Protein AF-A0A7S3ZPL6-F1 (afdb_monomer_lite)

Structure (mmCIF, N/CA/C/O backbone):
data_AF-A0A7S3ZPL6-F1
#
_entry.id   AF-A0A7S3ZPL6-F1
#
loop_
_atom_site.group_PDB
_atom_site.id
_atom_site.type_symbol
_atom_site.label_atom_id
_atom_site.label_alt_id
_atom_site.label_comp_id
_atom_site.label_asym_id
_atom_site.label_entity_id
_atom_site.label_seq_id
_atom_site.pdbx_PDB_ins_code
_atom_site.Cartn_x
_atom_site.Cartn_y
_atom_site.Cartn_z
_atom_site.occupancy
_atom_site.B_iso_or_equiv
_atom_site.auth_seq_id
_atom_site.auth_comp_id
_atom_site.auth_asym_id
_atom_site.auth_atom_id
_atom_site.pdbx_PDB_model_num
ATOM 1 N N . MET A 1 1 ? -20.262 -9.294 1.069 1.00 51.75 1 MET A N 1
ATOM 2 C CA . MET A 1 1 ? -18.980 -8.554 1.127 1.00 51.75 1 MET A CA 1
ATOM 3 C C . MET A 1 1 ? -19.032 -7.593 2.304 1.00 51.75 1 MET A C 1
ATOM 5 O O . MET A 1 1 ? -19.897 -6.725 2.303 1.00 51.75 1 MET A O 1
ATOM 9 N N . HIS A 1 2 ? -18.169 -7.757 3.310 1.00 61.78 2 HIS A N 1
ATOM 10 C CA . HIS A 1 2 ? -18.050 -6.778 4.396 1.00 61.78 2 HIS A CA 1
ATOM 11 C C . HIS A 1 2 ? -17.177 -5.602 3.927 1.00 61.78 2 HIS A C 1
ATOM 13 O O . HIS A 1 2 ? -16.124 -5.806 3.321 1.00 61.78 2 HIS A O 1
ATOM 19 N N . ARG A 1 3 ? -17.650 -4.372 4.152 1.00 71.94 3 ARG A N 1
ATOM 20 C CA . ARG A 1 3 ? -16.907 -3.129 3.883 1.00 71.94 3 ARG A CA 1
ATOM 21 C C . ARG A 1 3 ? -16.222 -2.658 5.162 1.00 71.94 3 ARG A C 1
ATOM 23 O O . ARG A 1 3 ? -16.685 -2.980 6.257 1.00 71.94 3 ARG A O 1
ATOM 30 N N . LEU A 1 4 ? -15.148 -1.885 5.024 1.00 72.56 4 LEU A N 1
ATOM 31 C CA . LEU A 1 4 ? -14.509 -1.246 6.173 1.00 72.56 4 LEU A CA 1
ATOM 32 C C . LEU A 1 4 ? -15.476 -0.229 6.807 1.00 72.56 4 LEU A C 1
ATOM 34 O O . LEU A 1 4 ? -16.007 0.631 6.107 1.00 72.56 4 LEU A O 1
ATOM 38 N N . THR A 1 5 ? -15.723 -0.331 8.114 1.00 77.12 5 THR A N 1
ATOM 39 C CA . THR A 1 5 ? -16.600 0.591 8.858 1.00 77.12 5 THR A CA 1
ATOM 40 C C . THR A 1 5 ? -15.794 1.622 9.642 1.00 77.12 5 THR A C 1
ATOM 42 O O . THR A 1 5 ? -14.649 1.368 10.017 1.00 77.12 5 THR A O 1
ATOM 45 N N . GLU A 1 6 ? -16.413 2.761 9.962 1.00 71.31 6 GLU A N 1
ATOM 46 C CA . GLU A 1 6 ? -15.802 3.809 10.800 1.00 71.31 6 GLU A CA 1
ATOM 47 C C . GLU A 1 6 ? -15.358 3.267 12.166 1.00 71.31 6 GLU A C 1
ATOM 49 O O . GLU A 1 6 ? -14.240 3.517 12.604 1.00 71.31 6 GLU A O 1
ATOM 54 N N . SER A 1 7 ? -16.162 2.392 12.779 1.00 75.88 7 SER A N 1
ATOM 55 C CA . SER A 1 7 ? -15.811 1.732 14.043 1.00 75.88 7 SER A CA 1
ATOM 56 C C . SER A 1 7 ? -14.532 0.891 13.969 1.00 75.88 7 SER A C 1
ATOM 58 O O . SER A 1 7 ? -13.814 0.780 14.962 1.00 75.88 7 SER A O 1
ATOM 60 N N . ILE A 1 8 ? -14.229 0.289 12.815 1.00 79.50 8 ILE A N 1
ATOM 61 C CA . ILE A 1 8 ? -12.986 -0.465 12.621 1.00 79.50 8 ILE A CA 1
ATOM 62 C C . ILE A 1 8 ? -11.815 0.504 12.456 1.00 79.50 8 ILE A C 1
ATOM 64 O O . ILE A 1 8 ? -10.758 0.260 13.032 1.00 79.50 8 ILE A O 1
ATOM 68 N N . ILE A 1 9 ? -12.014 1.595 11.712 1.00 78.12 9 ILE A N 1
ATOM 69 C CA . ILE A 1 9 ? -10.994 2.626 11.482 1.00 78.12 9 ILE A CA 1
ATOM 70 C C . ILE A 1 9 ? -10.555 3.281 12.798 1.00 78.12 9 ILE A C 1
ATOM 72 O O . ILE A 1 9 ? -9.366 3.523 12.998 1.00 78.12 9 ILE A O 1
ATOM 76 N N . ASP A 1 10 ? -11.497 3.510 13.712 1.00 78.25 10 ASP A N 1
ATOM 77 C CA . ASP A 1 10 ? -11.227 4.173 14.988 1.00 78.25 10 ASP A CA 1
ATOM 78 C C . ASP A 1 10 ? -10.525 3.287 16.023 1.00 78.25 10 ASP A C 1
ATOM 80 O O . ASP A 1 10 ? -9.784 3.799 16.864 1.00 78.25 10 ASP A O 1
ATOM 84 N N . ASN A 1 11 ? -10.771 1.973 15.995 1.00 83.62 11 ASN A N 1
ATOM 85 C CA . ASN A 1 11 ? -10.359 1.061 17.070 1.00 83.62 11 ASN A CA 1
ATOM 86 C C . ASN A 1 11 ? -9.223 0.104 16.683 1.00 83.62 11 ASN A C 1
ATOM 88 O O . ASN A 1 11 ? -8.669 -0.566 17.555 1.00 83.62 11 ASN A O 1
ATOM 92 N N . ALA A 1 12 ? -8.872 0.001 15.399 1.00 87.62 12 ALA A N 1
ATOM 93 C CA . ALA A 1 12 ? -7.842 -0.918 14.922 1.00 87.62 12 ALA A CA 1
ATOM 94 C C . ALA A 1 12 ? -6.568 -0.194 14.476 1.00 87.62 12 ALA A C 1
ATOM 96 O O . ALA A 1 12 ? -6.589 0.969 14.083 1.00 87.62 12 ALA A O 1
ATOM 97 N N . THR A 1 13 ? -5.448 -0.920 14.488 1.00 93.62 13 THR A N 1
ATOM 98 C CA . THR A 1 13 ? -4.238 -0.466 13.792 1.00 93.62 13 THR A CA 1
ATOM 99 C C . THR A 1 13 ? -4.399 -0.760 12.312 1.00 93.62 13 THR A C 1
ATOM 101 O O . THR A 1 13 ? -4.556 -1.922 11.927 1.00 93.62 13 THR A O 1
ATOM 104 N N . ILE A 1 14 ? -4.368 0.290 11.499 1.00 95.06 14 ILE A N 1
ATOM 105 C CA . ILE A 1 14 ? -4.400 0.191 10.048 1.00 95.06 14 ILE A CA 1
ATOM 106 C C . ILE A 1 14 ? -2.969 0.139 9.532 1.00 95.06 14 ILE A C 1
ATOM 108 O O . ILE A 1 14 ? -2.166 1.031 9.802 1.00 95.06 14 ILE A O 1
ATOM 112 N N . ILE A 1 15 ? -2.676 -0.902 8.762 1.00 97.00 15 ILE A N 1
ATOM 113 C CA . ILE A 1 15 ? -1.447 -1.031 7.993 1.00 97.00 15 ILE A CA 1
ATOM 114 C C . ILE A 1 15 ? -1.814 -0.831 6.526 1.00 97.00 15 ILE A C 1
ATOM 116 O O . ILE A 1 15 ? -2.481 -1.673 5.922 1.00 97.00 15 ILE A O 1
ATOM 120 N N . LEU A 1 16 ? -1.403 0.299 5.963 1.00 97.00 16 LEU A N 1
ATOM 121 C CA . LEU A 1 16 ? -1.601 0.609 4.555 1.00 97.00 16 LEU A CA 1
ATOM 122 C C . LEU A 1 16 ? -0.388 0.114 3.759 1.00 97.00 16 LEU A C 1
ATOM 124 O O . LEU A 1 16 ? 0.726 0.552 4.023 1.00 97.00 16 LEU A O 1
ATOM 128 N N . ILE A 1 17 ? -0.608 -0.772 2.787 1.00 98.00 17 ILE A N 1
ATOM 129 C CA . ILE A 1 17 ? 0.432 -1.286 1.888 1.00 98.00 17 ILE A CA 1
ATOM 130 C C . ILE A 1 17 ? 0.302 -0.607 0.524 1.00 98.00 17 ILE A C 1
ATOM 132 O O . ILE A 1 17 ? -0.697 -0.822 -0.174 1.00 98.00 17 ILE A O 1
ATOM 136 N N . ILE A 1 18 ? 1.323 0.160 0.143 1.00 97.00 18 ILE A N 1
ATOM 137 C CA . ILE A 1 18 ? 1.422 0.878 -1.138 1.00 97.00 18 ILE A CA 1
ATOM 138 C C . ILE A 1 18 ? 2.679 0.476 -1.913 1.00 97.00 18 ILE A C 1
ATOM 140 O O . ILE A 1 18 ? 3.620 -0.091 -1.349 1.00 97.00 18 ILE A O 1
ATOM 144 N N . ALA A 1 19 ? 2.683 0.743 -3.219 1.00 96.81 19 ALA A N 1
ATOM 145 C CA . ALA A 1 19 ? 3.822 0.432 -4.070 1.00 96.81 19 ALA A CA 1
ATOM 146 C C . ALA A 1 19 ? 4.866 1.548 -4.009 1.00 96.81 19 ALA A C 1
ATOM 148 O O . ALA A 1 19 ? 6.046 1.251 -3.817 1.00 96.81 19 ALA A O 1
ATOM 149 N N . HIS A 1 20 ? 4.423 2.801 -4.124 1.00 96.19 20 HIS A N 1
ATOM 150 C CA . HIS A 1 20 ? 5.284 3.971 -4.261 1.00 96.19 20 HIS A CA 1
ATOM 151 C C . HIS A 1 20 ? 4.877 5.096 -3.305 1.00 96.19 20 HIS A C 1
ATOM 153 O O . HIS A 1 20 ? 3.729 5.142 -2.856 1.00 96.19 20 HIS A O 1
ATOM 159 N N . PRO A 1 21 ? 5.785 6.043 -3.007 1.00 94.62 21 PRO A N 1
ATOM 160 C CA . PRO A 1 21 ? 5.395 7.323 -2.431 1.00 94.62 21 PRO A CA 1
ATOM 161 C C . PRO A 1 21 ? 4.323 7.995 -3.300 1.00 94.62 21 PRO A C 1
ATOM 163 O O . PRO A 1 21 ? 4.314 7.796 -4.512 1.00 94.62 21 PRO A O 1
ATOM 166 N N . ASP A 1 22 ? 3.452 8.796 -2.689 1.00 91.06 22 ASP A N 1
ATOM 167 C CA . ASP A 1 22 ? 2.319 9.517 -3.296 1.00 91.06 22 ASP A CA 1
ATOM 168 C C . ASP A 1 22 ? 1.037 8.685 -3.473 1.00 91.06 22 ASP A C 1
ATOM 170 O O . ASP A 1 22 ? -0.065 9.250 -3.497 1.00 91.06 22 ASP A O 1
ATOM 174 N N . ASP A 1 23 ? 1.128 7.352 -3.519 1.00 93.12 23 ASP A N 1
ATOM 175 C CA . ASP A 1 23 ? -0.043 6.469 -3.604 1.00 93.12 23 ASP A CA 1
ATOM 176 C C . ASP A 1 23 ? -1.015 6.676 -2.431 1.00 93.12 23 ASP A C 1
ATOM 178 O O . ASP A 1 23 ? -2.239 6.600 -2.599 1.00 93.12 23 ASP A O 1
ATOM 182 N N . GLU A 1 24 ? -0.496 6.955 -1.232 1.00 92.12 24 GLU A N 1
ATOM 183 C CA . GLU A 1 24 ? -1.296 7.170 -0.028 1.00 92.12 24 GLU A CA 1
ATOM 184 C C . GLU A 1 24 ? -2.194 8.400 -0.154 1.00 92.12 24 GLU A C 1
ATOM 186 O O . GLU A 1 24 ? -3.369 8.359 0.225 1.00 92.12 24 GLU A O 1
ATOM 191 N N . ALA A 1 25 ? -1.658 9.481 -0.720 1.00 87.00 25 ALA A N 1
ATOM 192 C CA . ALA A 1 25 ? -2.374 10.731 -0.907 1.00 87.00 25 ALA A CA 1
ATOM 193 C C . ALA A 1 25 ? -3.298 10.658 -2.130 1.00 87.00 25 ALA A C 1
ATOM 195 O O . ALA A 1 25 ? -4.426 11.149 -2.082 1.00 87.00 25 ALA A O 1
ATOM 196 N N . MET A 1 26 ? -2.853 10.002 -3.203 1.00 86.38 26 MET A N 1
ATOM 197 C CA . MET A 1 26 ? -3.591 9.912 -4.461 1.00 86.38 26 MET A CA 1
ATOM 198 C C . MET A 1 26 ? -4.806 8.980 -4.373 1.00 86.38 26 MET A C 1
ATOM 200 O O . MET A 1 26 ? -5.866 9.306 -4.909 1.00 86.38 26 MET A O 1
ATOM 204 N N . PHE A 1 27 ? -4.682 7.835 -3.696 1.00 86.25 27 PHE A N 1
ATOM 205 C CA . PHE A 1 27 ? -5.730 6.807 -3.696 1.00 86.25 27 PHE A CA 1
ATOM 206 C C . PHE A 1 27 ? -6.388 6.577 -2.335 1.00 86.25 27 PHE A C 1
ATOM 208 O O . PHE A 1 27 ? -7.556 6.183 -2.280 1.00 86.25 27 PHE A O 1
ATOM 215 N N . PHE A 1 28 ? -5.673 6.817 -1.233 1.00 87.81 28 PHE A N 1
ATOM 216 C CA . PHE A 1 28 ? -6.122 6.396 0.098 1.00 87.81 28 PHE A CA 1
ATOM 217 C C . PHE A 1 28 ? -6.473 7.549 1.045 1.00 87.81 28 PHE A C 1
ATOM 219 O O . PHE A 1 28 ? -7.049 7.277 2.103 1.00 87.81 28 PHE A O 1
ATOM 226 N N . TYR A 1 29 ? -6.231 8.814 0.671 1.00 85.38 29 TYR A N 1
ATOM 227 C CA . TYR A 1 29 ? -6.402 9.988 1.542 1.00 85.38 29 TYR A CA 1
ATOM 228 C C . TYR A 1 29 ? -7.739 10.044 2.311 1.00 85.38 29 TYR A C 1
ATOM 230 O O . TYR A 1 29 ? -7.719 10.220 3.537 1.00 85.38 29 TYR A O 1
ATOM 238 N N . PRO A 1 30 ? -8.915 9.826 1.680 1.00 81.62 30 PRO A N 1
ATOM 239 C CA . PRO A 1 30 ? -10.189 9.866 2.403 1.00 81.62 30 PRO A CA 1
ATOM 240 C C . PRO A 1 30 ? -10.305 8.805 3.507 1.00 81.62 30 PRO A C 1
ATOM 242 O O . PRO A 1 30 ? -10.999 9.026 4.500 1.00 81.62 30 PRO A O 1
ATOM 245 N N . THR A 1 31 ? -9.620 7.670 3.338 1.00 76.50 31 THR A N 1
ATOM 246 C CA . THR A 1 31 ? -9.602 6.565 4.303 1.00 76.50 31 THR A CA 1
ATOM 247 C C . THR A 1 31 ? -8.601 6.840 5.420 1.00 76.50 31 THR A C 1
ATOM 249 O O . THR A 1 31 ? -8.931 6.696 6.595 1.00 76.50 31 THR A O 1
ATOM 252 N N . ILE A 1 32 ? -7.381 7.249 5.069 1.00 82.38 32 ILE A N 1
ATOM 253 C CA . ILE A 1 32 ? -6.303 7.421 6.049 1.00 82.38 32 ILE A CA 1
ATOM 254 C C . ILE A 1 32 ? -6.460 8.670 6.912 1.00 82.38 32 ILE A C 1
ATOM 256 O O . ILE A 1 32 ? -6.031 8.657 8.058 1.00 82.38 32 ILE A O 1
ATOM 260 N N . SER A 1 33 ? -7.123 9.718 6.415 1.00 84.75 33 SER A N 1
ATOM 261 C CA . SER A 1 33 ? -7.344 10.962 7.173 1.00 84.75 33 SER A CA 1
ATOM 262 C C . SER A 1 33 ? -8.194 10.777 8.435 1.00 84.75 33 SER A C 1
ATOM 264 O O . SER A 1 33 ? -8.147 11.611 9.334 1.00 84.75 33 SER A O 1
ATOM 266 N N . ARG A 1 34 ? -8.960 9.683 8.519 1.00 83.25 34 ARG A N 1
ATOM 267 C CA . ARG A 1 34 ? -9.777 9.317 9.686 1.00 83.25 34 ARG A CA 1
ATOM 268 C C . ARG A 1 34 ? -9.114 8.274 10.587 1.00 83.25 34 ARG A C 1
ATOM 270 O O . ARG A 1 34 ? -9.619 7.995 11.669 1.00 83.25 34 ARG A O 1
ATOM 277 N N . ALA A 1 35 ? -8.013 7.669 10.150 1.00 86.44 35 ALA A N 1
ATOM 278 C CA . ALA A 1 35 ? -7.362 6.595 10.882 1.00 86.44 35 ALA A CA 1
ATOM 279 C C . ALA A 1 35 ? -6.588 7.148 12.084 1.00 86.44 35 ALA A C 1
ATOM 281 O O . ALA A 1 35 ? -5.642 7.912 11.922 1.00 86.44 35 ALA A O 1
ATOM 282 N N . LYS A 1 36 ? -6.942 6.713 13.299 1.00 87.62 36 LYS A N 1
ATOM 283 C CA . LYS A 1 36 ? -6.230 7.130 14.524 1.00 87.62 36 LYS A CA 1
ATOM 284 C C . LYS A 1 36 ? -4.876 6.445 14.695 1.00 87.62 36 LYS A C 1
ATOM 286 O O . LYS A 1 36 ? -3.983 6.985 15.337 1.00 87.62 36 LYS A O 1
ATOM 291 N N . ARG A 1 37 ? -4.741 5.225 14.171 1.00 92.56 37 ARG A N 1
ATOM 292 C CA . ARG A 1 37 ? -3.536 4.392 14.279 1.00 92.56 37 ARG A CA 1
ATOM 293 C C . ARG A 1 37 ? -3.157 3.883 12.901 1.00 92.56 37 ARG A C 1
ATOM 295 O O . ARG A 1 37 ? -3.609 2.815 12.495 1.00 92.56 37 ARG A O 1
ATOM 302 N N . LEU A 1 38 ? -2.341 4.655 12.195 1.00 95.00 38 LEU A N 1
ATOM 303 C CA . LEU A 1 38 ? -1.929 4.352 10.831 1.00 95.00 38 LEU A CA 1
ATOM 304 C C . LEU A 1 38 ? -0.422 4.124 10.732 1.00 95.00 38 LEU A C 1
ATOM 306 O O . LEU A 1 38 ? 0.385 4.934 11.196 1.00 95.00 38 LEU A O 1
ATOM 310 N N . HIS A 1 39 ? -0.068 3.041 10.052 1.00 96.81 39 HIS A N 1
ATOM 311 C CA . HIS A 1 39 ? 1.288 2.746 9.625 1.00 96.81 39 HIS A CA 1
ATOM 312 C C . HIS A 1 39 ? 1.293 2.464 8.119 1.00 96.81 39 HIS A C 1
ATOM 314 O O . HIS A 1 39 ? 0.537 1.619 7.641 1.00 96.81 39 HIS A O 1
ATOM 320 N N . ILE A 1 40 ? 2.106 3.198 7.366 1.00 97.69 40 ILE A N 1
ATOM 321 C CA . ILE A 1 40 ? 2.198 3.099 5.909 1.00 97.69 40 ILE A CA 1
ATOM 322 C C . ILE A 1 40 ? 3.465 2.323 5.559 1.00 97.69 40 ILE A C 1
ATOM 324 O O . ILE A 1 40 ? 4.568 2.747 5.893 1.00 97.69 40 ILE A O 1
ATOM 328 N N . ILE A 1 41 ? 3.309 1.201 4.866 1.00 98.12 41 ILE A N 1
ATOM 329 C CA . ILE A 1 41 ? 4.408 0.413 4.317 1.00 98.12 41 ILE A CA 1
ATOM 330 C C . ILE A 1 41 ? 4.457 0.654 2.818 1.00 98.12 41 ILE A C 1
ATOM 332 O O . ILE A 1 41 ? 3.551 0.256 2.083 1.00 98.12 41 ILE A O 1
ATOM 336 N N . CYS A 1 42 ? 5.531 1.295 2.380 1.00 97.94 42 CYS A N 1
ATOM 337 C CA . CYS A 1 42 ? 5.822 1.527 0.978 1.00 97.94 42 CYS A CA 1
ATOM 338 C C . CYS A 1 42 ? 6.874 0.522 0.504 1.00 97.94 42 CYS A C 1
ATOM 340 O O . CYS A 1 42 ? 7.929 0.387 1.127 1.00 97.94 42 CYS A O 1
ATOM 342 N N . LEU A 1 43 ? 6.588 -0.236 -0.555 1.00 97.81 43 LEU A N 1
ATOM 343 C CA . LEU A 1 43 ? 7.480 -1.319 -0.987 1.00 97.81 43 LEU A CA 1
ATOM 344 C C . LEU A 1 43 ? 8.692 -0.830 -1.786 1.00 97.81 43 LEU A C 1
ATOM 346 O O . LEU A 1 43 ? 9.758 -1.442 -1.696 1.00 97.81 43 LEU A O 1
ATOM 350 N N . SER A 1 44 ? 8.547 0.280 -2.506 1.00 96.50 44 SER A N 1
ATOM 351 C CA . SER A 1 44 ? 9.591 0.905 -3.312 1.00 96.50 44 SER A CA 1
ATOM 352 C C . SER A 1 44 ? 9.682 2.387 -2.997 1.00 96.50 44 SER A C 1
ATOM 354 O O . SER A 1 44 ? 8.667 3.018 -2.741 1.00 96.50 44 SER A O 1
ATOM 356 N N . ASN A 1 45 ? 10.866 2.989 -3.082 1.00 95.25 45 ASN A N 1
ATOM 357 C CA . ASN A 1 45 ? 10.996 4.437 -2.893 1.00 95.25 45 ASN A CA 1
ATOM 358 C C . ASN A 1 45 ? 10.558 5.253 -4.128 1.00 95.25 45 ASN A C 1
ATOM 360 O O . ASN A 1 45 ? 10.673 6.476 -4.122 1.00 95.25 45 ASN A O 1
ATOM 364 N N . GLY A 1 46 ? 10.070 4.600 -5.190 1.00 91.31 46 GLY A N 1
ATOM 365 C CA . GLY A 1 46 ? 9.649 5.286 -6.413 1.00 91.31 46 GLY A CA 1
ATOM 366 C C . GLY A 1 46 ? 10.822 5.908 -7.178 1.00 91.31 46 GLY A C 1
ATOM 367 O O . GLY A 1 46 ? 10.690 6.972 -7.782 1.00 91.31 46 GLY A O 1
ATOM 368 N N . GLY A 1 47 ? 12.003 5.296 -7.076 1.00 91.44 47 GLY A N 1
ATOM 369 C CA . GLY A 1 47 ? 13.259 5.819 -7.604 1.00 91.44 47 GLY A CA 1
ATOM 370 C C . GLY A 1 47 ? 13.478 5.649 -9.107 1.00 91.44 47 GLY A C 1
ATOM 371 O O . GLY A 1 47 ? 14.621 5.789 -9.530 1.00 91.44 47 GLY A O 1
ATOM 372 N N . TYR A 1 48 ? 12.443 5.363 -9.908 1.00 87.56 48 TYR A N 1
ATOM 373 C CA . TYR A 1 48 ? 12.584 5.164 -11.359 1.00 87.56 48 TYR A CA 1
ATOM 374 C C . TYR A 1 48 ? 13.244 6.370 -12.056 1.00 87.56 48 TYR A C 1
ATOM 376 O O . TYR A 1 48 ? 14.134 6.195 -12.883 1.00 87.56 48 TYR A O 1
ATOM 384 N N . ASP A 1 49 ? 12.898 7.588 -11.625 1.00 88.94 49 ASP A N 1
ATOM 385 C CA . ASP A 1 49 ? 13.467 8.847 -12.132 1.00 88.94 49 ASP A CA 1
ATOM 386 C C . ASP A 1 49 ? 14.702 9.331 -11.337 1.00 88.94 49 ASP A C 1
ATOM 388 O O . ASP A 1 49 ? 15.120 10.482 -11.450 1.00 88.94 49 ASP A O 1
ATOM 392 N N . GLY A 1 50 ? 15.275 8.489 -10.467 1.00 91.50 50 GLY A N 1
ATOM 393 C CA . GLY A 1 50 ? 16.430 8.838 -9.628 1.00 91.50 50 GLY A CA 1
ATOM 394 C C . GLY A 1 50 ? 16.115 9.701 -8.395 1.00 91.50 50 GLY A C 1
ATOM 395 O O . GLY A 1 50 ? 17.025 10.080 -7.664 1.00 91.50 50 GLY A O 1
ATOM 396 N N . LEU A 1 51 ? 14.836 9.981 -8.118 1.00 92.81 51 LEU A N 1
ATOM 397 C CA . LEU A 1 51 ? 14.388 10.842 -7.007 1.00 92.81 51 LEU A CA 1
ATOM 398 C C . LEU A 1 51 ? 13.963 10.078 -5.739 1.00 92.81 51 LEU A C 1
ATOM 400 O O . LEU A 1 51 ? 13.368 10.659 -4.831 1.00 92.81 51 LEU A O 1
ATOM 404 N N . GLY A 1 52 ? 14.256 8.780 -5.646 1.00 93.94 52 GLY A N 1
ATOM 405 C CA . GLY A 1 52 ? 13.681 7.906 -4.617 1.00 93.94 52 GLY A CA 1
ATOM 406 C C . GLY A 1 52 ? 13.955 8.343 -3.170 1.00 93.94 52 GLY A C 1
ATOM 407 O O . GLY A 1 52 ? 13.053 8.324 -2.337 1.00 93.94 52 GLY A O 1
ATOM 408 N N . GLU A 1 53 ? 15.169 8.815 -2.861 1.00 94.81 53 GLU A N 1
ATOM 409 C CA . GLU A 1 53 ? 15.508 9.294 -1.508 1.00 94.81 53 GLU A CA 1
ATOM 410 C C . GLU A 1 53 ? 14.701 10.545 -1.117 1.00 94.81 53 GLU A C 1
ATOM 412 O O . GLU A 1 53 ? 14.280 10.706 0.032 1.00 94.81 53 GLU A O 1
ATOM 417 N N . GLN A 1 54 ? 14.466 11.442 -2.078 1.00 96.00 54 GLN A N 1
ATOM 418 C CA . GLN A 1 54 ? 13.643 12.625 -1.855 1.00 96.00 54 GLN A CA 1
ATOM 419 C C . GLN A 1 54 ? 12.182 12.227 -1.622 1.00 96.00 54 GLN A C 1
ATOM 421 O O . GLN A 1 54 ? 11.592 12.665 -0.631 1.00 96.00 54 GLN A O 1
ATOM 426 N N . ARG A 1 55 ? 11.633 11.355 -2.473 1.00 96.69 55 ARG A N 1
ATOM 427 C CA . ARG A 1 55 ? 10.247 10.876 -2.365 1.00 96.69 55 ARG A CA 1
ATOM 428 C C . ARG A 1 55 ? 9.994 10.132 -1.054 1.00 96.69 55 ARG A C 1
ATOM 430 O O . ARG A 1 55 ? 8.957 10.313 -0.423 1.00 96.69 55 ARG A O 1
ATOM 437 N N . GLU A 1 56 ? 10.967 9.364 -0.567 1.00 96.19 56 GLU A N 1
ATOM 438 C CA . GLU A 1 56 ? 10.876 8.727 0.749 1.00 96.19 56 GLU A CA 1
ATOM 439 C C . GLU A 1 56 ? 10.779 9.760 1.886 1.00 96.19 56 GLU A C 1
ATOM 441 O O . GLU A 1 56 ? 9.929 9.644 2.775 1.00 96.19 56 GLU A O 1
ATOM 446 N N . LYS A 1 57 ? 11.605 10.815 1.852 1.00 96.56 57 LYS A N 1
ATOM 447 C CA . LYS A 1 57 ? 11.537 11.909 2.837 1.00 96.56 57 LYS A CA 1
ATOM 448 C C . LYS A 1 57 ? 10.199 12.646 2.768 1.00 96.56 57 LYS A C 1
ATOM 450 O O . LYS A 1 57 ? 9.683 13.066 3.808 1.00 96.56 57 LYS A O 1
ATOM 455 N N . GLU A 1 58 ? 9.647 12.825 1.573 1.00 96.50 58 GLU A N 1
ATOM 456 C CA . GLU A 1 58 ? 8.335 13.439 1.349 1.00 96.50 58 GLU A CA 1
ATOM 457 C C . GLU A 1 58 ? 7.211 12.583 1.938 1.00 96.50 58 GLU A C 1
ATOM 459 O O . GLU A 1 58 ? 6.444 13.097 2.755 1.00 96.50 58 GLU A O 1
ATOM 464 N N . LEU A 1 59 ? 7.200 11.275 1.666 1.00 96.50 59 LEU A N 1
ATOM 465 C CA . LEU A 1 59 ? 6.256 10.320 2.252 1.00 96.50 59 LEU A CA 1
ATOM 466 C C . LEU A 1 59 ? 6.309 10.334 3.786 1.00 96.50 59 LEU A C 1
ATOM 468 O O . LEU A 1 59 ? 5.282 10.444 4.457 1.00 96.50 59 LEU A O 1
ATOM 472 N N . GLN A 1 60 ? 7.509 10.287 4.372 1.00 96.94 60 GLN A N 1
ATOM 473 C CA . GLN A 1 60 ? 7.668 10.354 5.828 1.00 96.94 60 GLN A CA 1
ATOM 474 C C . GLN A 1 60 ? 7.138 11.676 6.405 1.00 96.94 60 GLN A C 1
ATOM 476 O O . GLN A 1 60 ? 6.531 11.693 7.479 1.00 96.94 60 GLN A O 1
ATOM 481 N N . ARG A 1 61 ? 7.353 12.805 5.716 1.00 96.44 61 ARG A N 1
ATOM 482 C CA . ARG A 1 61 ? 6.810 14.112 6.125 1.00 96.44 61 ARG A CA 1
ATOM 483 C C . ARG A 1 61 ? 5.286 14.146 6.014 1.00 96.44 61 ARG A C 1
ATOM 485 O O . ARG A 1 61 ? 4.646 14.661 6.930 1.00 96.44 61 ARG A O 1
ATOM 492 N N . ALA A 1 62 ? 4.719 13.605 4.938 1.00 93.94 62 ALA A N 1
ATOM 493 C CA . ALA A 1 62 ? 3.278 13.520 4.723 1.00 93.94 62 ALA A CA 1
ATOM 494 C C . ALA A 1 62 ? 2.608 12.657 5.803 1.00 93.94 62 ALA A C 1
ATOM 496 O O . ALA A 1 62 ? 1.670 13.112 6.456 1.00 93.94 62 ALA A O 1
ATOM 497 N N . ALA A 1 63 ? 3.165 11.478 6.090 1.00 94.88 63 ALA A N 1
ATOM 498 C CA . ALA A 1 63 ? 2.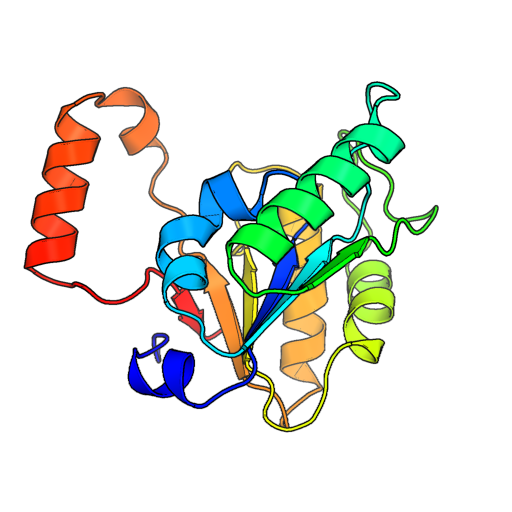677 10.594 7.144 1.00 94.88 63 ALA A CA 1
ATOM 499 C C . ALA A 1 63 ? 2.708 11.264 8.525 1.00 94.88 63 ALA A C 1
ATOM 501 O O . ALA A 1 63 ? 1.705 11.244 9.238 1.00 94.88 63 ALA A O 1
ATOM 502 N N . ARG A 1 64 ? 3.805 11.953 8.876 1.00 95.12 64 ARG A N 1
ATOM 503 C CA . ARG A 1 64 ? 3.895 12.694 10.147 1.00 95.12 64 ARG A CA 1
ATOM 504 C C . ARG A 1 64 ? 2.809 13.761 10.291 1.00 95.12 64 ARG A C 1
ATOM 506 O O . ARG A 1 64 ? 2.279 13.930 11.385 1.00 95.12 64 ARG A O 1
ATOM 513 N N . ARG A 1 65 ? 2.448 14.462 9.209 1.00 93.00 65 ARG A N 1
ATOM 514 C CA . ARG A 1 65 ? 1.355 15.456 9.225 1.00 93.00 65 ARG A CA 1
ATOM 515 C C . ARG A 1 65 ? -0.016 14.829 9.486 1.00 93.00 65 ARG A C 1
ATOM 517 O O . ARG A 1 65 ? -0.893 15.512 9.998 1.00 93.00 65 ARG A O 1
ATOM 524 N N . LEU A 1 66 ? -0.182 13.547 9.169 1.00 88.88 66 LEU A N 1
ATOM 525 C CA . LEU A 1 66 ? -1.388 12.766 9.447 1.00 88.88 66 LEU A CA 1
ATOM 526 C C . LEU A 1 66 ? -1.362 12.083 10.827 1.00 88.88 66 LEU A C 1
ATOM 528 O O . LEU A 1 66 ? -2.269 11.319 11.137 1.00 88.88 66 LEU A O 1
ATOM 532 N N . GLY A 1 67 ? -0.329 12.308 11.650 1.00 92.38 67 GLY A N 1
ATOM 533 C CA . GLY A 1 67 ? -0.142 11.567 12.905 1.00 92.38 67 GLY A CA 1
ATOM 534 C C . GLY A 1 67 ? 0.198 10.085 12.691 1.00 92.38 67 GLY A C 1
ATOM 535 O O . GLY A 1 67 ? 0.040 9.273 13.599 1.00 92.38 67 GLY A O 1
ATOM 536 N N . ALA A 1 68 ? 0.655 9.732 11.490 1.00 94.19 68 ALA A N 1
ATOM 537 C CA . ALA A 1 68 ? 1.005 8.383 11.080 1.00 94.19 68 ALA A CA 1
ATOM 538 C C . ALA A 1 68 ? 2.526 8.203 10.990 1.00 94.19 68 ALA A C 1
ATOM 540 O O . ALA A 1 68 ? 3.308 9.157 11.017 1.00 94.19 68 ALA A O 1
ATOM 541 N N . SER A 1 69 ? 2.949 6.954 10.835 1.00 95.50 69 SER A N 1
ATOM 542 C CA . SER A 1 69 ? 4.329 6.609 10.481 1.00 95.50 69 SER A CA 1
ATOM 543 C C . SER A 1 69 ? 4.357 5.973 9.100 1.00 95.50 69 SER A C 1
ATOM 545 O O . SER A 1 69 ? 3.409 5.293 8.713 1.00 95.50 69 SER A O 1
ATOM 547 N N . ALA A 1 70 ? 5.432 6.215 8.356 1.00 96.75 70 ALA A N 1
ATOM 548 C CA . ALA A 1 70 ? 5.672 5.576 7.073 1.00 96.75 70 ALA A CA 1
ATOM 549 C C . ALA A 1 70 ? 7.066 4.961 7.048 1.00 96.75 70 ALA A C 1
ATOM 551 O O . ALA A 1 70 ? 8.023 5.562 7.545 1.00 96.75 70 ALA A O 1
ATOM 552 N N . THR A 1 71 ? 7.170 3.785 6.446 1.00 97.38 71 THR A N 1
ATOM 553 C CA . THR A 1 71 ? 8.428 3.078 6.246 1.00 97.38 71 THR A CA 1
ATOM 554 C C . THR A 1 71 ? 8.520 2.608 4.807 1.00 97.38 71 THR A C 1
ATOM 556 O O . THR A 1 71 ? 7.580 2.020 4.272 1.00 97.38 71 THR A O 1
ATOM 559 N N . CYS A 1 72 ? 9.663 2.880 4.185 1.00 96.56 72 CYS A N 1
ATOM 560 C CA . CYS A 1 72 ? 9.973 2.407 2.851 1.00 96.56 72 CYS A CA 1
ATOM 561 C C . CYS A 1 72 ? 10.866 1.168 2.954 1.00 96.56 72 CYS A C 1
ATOM 563 O O . CYS A 1 72 ? 11.944 1.226 3.539 1.00 96.56 72 CYS A O 1
ATOM 565 N N . VAL A 1 73 ? 10.402 0.035 2.425 1.00 95.94 73 VAL A N 1
ATOM 566 C CA . VAL A 1 73 ? 11.153 -1.230 2.440 1.00 95.94 73 VAL A CA 1
ATOM 567 C C . VAL A 1 73 ? 12.286 -1.189 1.418 1.00 95.94 73 VAL A C 1
ATOM 569 O O . VAL A 1 73 ? 13.390 -1.642 1.703 1.00 95.94 73 VAL A O 1
ATOM 572 N N . ASN A 1 74 ? 12.002 -0.645 0.232 1.00 94.81 74 ASN A N 1
ATOM 573 C CA . ASN A 1 74 ? 12.939 -0.464 -0.873 1.00 94.81 74 ASN A CA 1
ATOM 574 C C . ASN A 1 74 ? 13.804 -1.704 -1.185 1.00 94.81 74 ASN A C 1
ATOM 576 O O . ASN A 1 74 ? 15.029 -1.631 -1.288 1.00 94.81 74 ASN A O 1
ATOM 580 N N . ASN A 1 75 ? 13.163 -2.867 -1.321 1.00 94.75 75 ASN A N 1
ATOM 581 C CA . ASN A 1 75 ? 13.852 -4.111 -1.661 1.00 94.75 75 ASN A CA 1
ATOM 582 C C . ASN A 1 75 ? 14.359 -4.063 -3.117 1.00 94.75 75 ASN A C 1
ATOM 584 O O . ASN A 1 75 ? 13.630 -3.630 -4.011 1.00 94.75 75 ASN A O 1
ATOM 588 N N . ALA A 1 76 ? 15.568 -4.564 -3.388 1.00 93.75 76 ALA A N 1
ATOM 589 C CA . ALA A 1 76 ? 16.143 -4.616 -4.738 1.00 93.75 76 ALA A CA 1
ATOM 590 C C . ALA A 1 7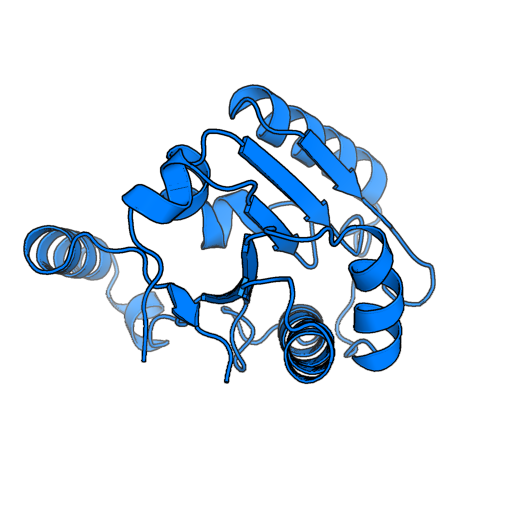6 ? 15.273 -5.388 -5.757 1.00 93.75 76 ALA A C 1
ATOM 592 O O . ALA A 1 76 ? 15.311 -5.093 -6.946 1.00 93.75 76 ALA A O 1
ATOM 593 N N . ALA A 1 77 ? 14.457 -6.343 -5.303 1.00 94.94 77 ALA A N 1
ATOM 594 C CA . ALA A 1 77 ? 13.522 -7.089 -6.148 1.00 94.94 77 ALA A CA 1
ATOM 595 C C . ALA A 1 77 ? 12.176 -6.368 -6.381 1.00 94.94 77 ALA A C 1
ATOM 597 O O . ALA A 1 77 ? 11.360 -6.842 -7.168 1.00 94.94 77 ALA A O 1
ATOM 598 N N . LEU A 1 78 ? 11.932 -5.248 -5.693 1.00 96.00 78 LEU A N 1
ATOM 599 C CA . LEU A 1 78 ? 10.699 -4.452 -5.745 1.00 96.00 78 LEU A CA 1
ATOM 600 C C . LEU A 1 78 ? 11.007 -3.002 -6.161 1.00 96.00 78 LEU A C 1
ATOM 602 O O . LEU A 1 78 ? 10.512 -2.043 -5.571 1.00 96.00 78 LEU A O 1
ATOM 606 N N . GLN A 1 79 ? 11.891 -2.828 -7.143 1.00 95.94 79 GLN A N 1
ATOM 607 C CA . GLN A 1 79 ? 12.224 -1.504 -7.666 1.00 95.94 79 GLN A CA 1
ATOM 608 C C . GLN A 1 79 ? 11.142 -0.995 -8.615 1.00 95.94 79 GLN A C 1
ATOM 610 O O . GLN A 1 79 ? 10.501 -1.768 -9.329 1.00 95.94 79 GLN A O 1
ATOM 615 N N . ASP A 1 80 ? 10.926 0.315 -8.588 1.00 92.12 80 ASP A N 1
ATOM 616 C CA . ASP A 1 80 ? 9.949 0.979 -9.440 1.00 92.12 80 ASP A CA 1
ATOM 617 C C . ASP A 1 80 ? 10.298 0.831 -10.932 1.00 92.12 80 ASP A C 1
ATOM 619 O O . ASP A 1 80 ? 11.466 0.753 -11.313 1.00 92.12 80 ASP A O 1
ATOM 623 N N . GLY A 1 81 ? 9.273 0.768 -11.777 1.00 90.31 81 GLY A N 1
ATOM 624 C CA . GLY A 1 81 ? 9.397 0.590 -13.215 1.00 90.31 81 GLY A CA 1
ATOM 625 C C . GLY A 1 81 ? 8.175 -0.078 -13.853 1.00 90.31 81 GLY A C 1
ATOM 626 O O . GLY A 1 81 ? 7.206 -0.415 -13.169 1.00 90.31 81 GLY A O 1
ATOM 627 N N . PRO A 1 82 ? 8.217 -0.311 -15.179 1.00 87.50 82 PRO A N 1
ATOM 628 C CA . PRO A 1 82 ? 7.079 -0.837 -15.939 1.00 87.50 82 PRO A CA 1
ATOM 629 C C . PRO A 1 82 ? 6.835 -2.344 -15.740 1.00 87.50 82 PRO A C 1
ATOM 631 O O . PRO A 1 82 ? 5.813 -2.871 -16.181 1.00 87.50 82 PRO A O 1
ATOM 634 N N . HIS A 1 83 ? 7.774 -3.056 -15.119 1.00 91.12 83 HIS A N 1
ATOM 635 C CA . HIS A 1 83 ? 7.728 -4.507 -14.956 1.00 91.12 83 HIS A CA 1
ATOM 636 C C . HIS A 1 83 ? 6.897 -4.904 -13.737 1.00 91.12 83 HIS A C 1
ATOM 638 O O . HIS A 1 83 ? 6.984 -4.272 -12.693 1.00 91.12 83 HIS A O 1
ATOM 644 N N . ALA A 1 84 ? 6.136 -5.993 -13.840 1.00 93.38 84 ALA A N 1
ATOM 645 C CA . ALA A 1 84 ? 5.404 -6.525 -12.696 1.00 93.38 84 ALA A CA 1
ATOM 646 C C . ALA A 1 84 ? 6.353 -7.156 -11.666 1.00 93.38 84 ALA A C 1
ATOM 648 O O . ALA A 1 84 ? 7.213 -7.965 -12.017 1.00 93.38 84 ALA A O 1
ATOM 649 N N . TRP A 1 85 ? 6.148 -6.841 -10.388 1.00 97.56 85 TRP A N 1
ATOM 650 C CA . TRP A 1 85 ? 6.817 -7.533 -9.285 1.00 97.56 85 TRP A CA 1
ATOM 651 C C . TRP A 1 85 ? 6.269 -8.949 -9.077 1.00 97.56 85 TRP A C 1
ATOM 653 O O . TRP A 1 85 ? 5.098 -9.220 -9.349 1.00 97.56 85 TRP A O 1
ATOM 663 N N . ASP A 1 86 ? 7.091 -9.841 -8.516 1.00 97.75 86 ASP A N 1
ATOM 664 C CA . ASP A 1 86 ? 6.634 -11.164 -8.079 1.00 97.75 86 ASP A CA 1
ATOM 665 C C . ASP A 1 86 ? 5.756 -11.032 -6.814 1.00 97.75 86 ASP A C 1
ATOM 667 O O . ASP A 1 86 ? 6.243 -10.596 -5.761 1.00 97.75 86 ASP A O 1
ATOM 671 N N . PRO A 1 87 ? 4.476 -11.455 -6.856 1.00 97.62 87 PRO A N 1
ATOM 672 C CA . PRO A 1 87 ? 3.585 -11.417 -5.697 1.00 97.62 87 PRO A CA 1
ATOM 673 C C . PRO A 1 87 ? 4.100 -12.186 -4.471 1.00 97.62 87 PRO A C 1
ATOM 675 O O . PRO A 1 87 ? 3.725 -11.878 -3.341 1.00 97.62 87 PRO A O 1
ATOM 678 N N . SER A 1 88 ? 4.938 -13.201 -4.668 1.00 97.75 88 SER A N 1
ATOM 679 C CA . SER A 1 88 ? 5.546 -13.987 -3.591 1.00 97.75 88 SER A CA 1
ATOM 680 C C . SER A 1 88 ? 6.598 -13.168 -2.841 1.00 97.75 88 SER A C 1
ATOM 682 O O . SER A 1 88 ? 6.635 -13.192 -1.611 1.00 97.75 88 SER A O 1
ATOM 684 N N . VAL A 1 89 ? 7.394 -12.379 -3.570 1.00 97.94 89 VAL A N 1
ATOM 685 C CA . VAL A 1 89 ? 8.370 -11.444 -2.989 1.00 97.94 89 VAL A CA 1
ATOM 686 C C . VAL A 1 89 ? 7.650 -10.312 -2.261 1.00 97.94 89 VAL A C 1
ATOM 688 O O . VAL A 1 89 ? 8.034 -9.962 -1.145 1.00 97.94 89 VAL A O 1
ATOM 691 N N . VAL A 1 90 ? 6.561 -9.791 -2.834 1.00 98.12 90 VAL A N 1
ATOM 692 C CA . VAL A 1 90 ? 5.683 -8.827 -2.151 1.00 98.12 90 VAL A CA 1
ATOM 693 C C . VAL A 1 90 ? 5.187 -9.404 -0.823 1.00 98.12 90 VAL A C 1
ATOM 695 O O . VAL A 1 90 ? 5.363 -8.779 0.220 1.00 98.12 90 VAL A O 1
ATOM 698 N N . ALA A 1 91 ? 4.606 -10.609 -0.832 1.00 97.69 91 ALA A N 1
ATOM 699 C CA . ALA A 1 91 ? 4.087 -11.246 0.379 1.00 97.69 91 ALA A CA 1
ATOM 700 C C . ALA A 1 91 ? 5.176 -11.432 1.452 1.00 97.69 91 ALA A C 1
ATOM 702 O O . ALA A 1 91 ? 4.932 -11.154 2.627 1.00 97.69 91 ALA A O 1
ATOM 703 N N . ALA A 1 92 ? 6.383 -11.843 1.049 1.00 97.88 92 ALA A N 1
ATOM 704 C CA . ALA A 1 92 ? 7.521 -12.019 1.950 1.00 97.88 92 ALA A CA 1
ATOM 705 C C . ALA A 1 92 ? 7.988 -10.704 2.597 1.00 97.88 92 ALA A C 1
ATOM 707 O O . ALA A 1 92 ? 8.377 -10.708 3.762 1.00 97.88 92 ALA A O 1
ATOM 708 N N . ASN A 1 93 ? 7.914 -9.579 1.878 1.00 98.06 93 ASN A N 1
ATOM 709 C CA . ASN A 1 93 ? 8.296 -8.266 2.407 1.00 98.06 93 ASN A CA 1
ATOM 710 C C . ASN A 1 93 ? 7.180 -7.600 3.230 1.00 98.06 93 ASN A C 1
ATOM 712 O O . ASN A 1 93 ? 7.477 -6.805 4.116 1.00 98.06 93 ASN A O 1
ATOM 716 N N . VAL A 1 94 ? 5.907 -7.928 2.979 1.00 97.81 94 VAL A N 1
ATOM 717 C CA . VAL A 1 94 ? 4.762 -7.398 3.745 1.00 97.81 94 VAL A CA 1
ATOM 718 C C . VAL A 1 94 ? 4.545 -8.165 5.051 1.00 97.81 94 VAL A C 1
ATOM 720 O O . VAL A 1 94 ? 4.256 -7.555 6.078 1.00 97.81 94 VAL A O 1
ATOM 723 N N . GLY A 1 95 ? 4.691 -9.492 5.033 1.00 96.69 95 GLY A N 1
ATOM 724 C CA . GLY A 1 95 ? 4.396 -10.374 6.167 1.00 96.69 95 GLY A CA 1
ATOM 725 C C . GLY A 1 95 ? 4.998 -9.944 7.517 1.00 96.69 95 GLY A C 1
ATOM 726 O O . GLY A 1 95 ? 4.255 -9.938 8.501 1.00 96.69 95 GLY A O 1
ATOM 727 N N . PRO A 1 96 ? 6.284 -9.542 7.589 1.00 97.12 96 PRO A N 1
ATOM 728 C CA . PRO A 1 96 ? 6.928 -9.104 8.833 1.00 97.12 96 PRO A CA 1
ATOM 729 C C . PRO A 1 96 ? 6.287 -7.882 9.503 1.00 97.12 96 PRO A C 1
ATOM 731 O O . PRO A 1 96 ? 6.427 -7.710 10.710 1.00 97.12 96 PRO A O 1
ATOM 734 N N . TRP A 1 97 ? 5.563 -7.047 8.754 1.00 96.31 97 TRP A N 1
ATOM 735 C CA . TRP A 1 97 ? 4.891 -5.859 9.292 1.00 96.31 97 TRP A CA 1
ATOM 736 C C . TRP A 1 97 ? 3.527 -6.181 9.918 1.00 96.31 97 TRP A C 1
ATOM 738 O O . TRP A 1 97 ? 2.959 -5.357 10.637 1.00 96.31 97 TRP A O 1
ATOM 748 N N . LEU A 1 98 ? 2.980 -7.373 9.655 1.00 95.88 98 LEU A N 1
ATOM 749 C CA . LEU A 1 98 ? 1.632 -7.751 10.069 1.00 95.88 98 LEU A CA 1
ATOM 750 C C . LEU A 1 98 ? 1.610 -8.385 11.463 1.00 95.88 98 LEU A C 1
ATOM 752 O O . LEU A 1 98 ? 2.236 -9.417 11.717 1.00 95.88 98 LEU A O 1
ATOM 756 N N . HIS A 1 99 ? 0.778 -7.832 12.341 1.00 94.44 99 HIS A N 1
ATOM 757 C CA . HIS A 1 99 ? 0.514 -8.353 13.682 1.00 94.44 99 HIS A CA 1
ATOM 758 C C . HIS A 1 99 ? -0.959 -8.744 13.860 1.00 94.44 99 HIS A C 1
ATOM 760 O O . HIS A 1 99 ? -1.840 -8.288 13.125 1.00 94.44 99 HIS A O 1
ATOM 766 N N . ALA A 1 100 ? -1.228 -9.584 14.861 1.00 93.62 100 ALA A N 1
ATOM 767 C CA . ALA A 1 100 ? -2.580 -10.027 15.179 1.00 93.62 100 ALA A CA 1
ATOM 768 C C . ALA A 1 100 ? -3.501 -8.831 15.480 1.00 93.62 100 ALA A C 1
ATOM 770 O O . ALA A 1 100 ? -3.140 -7.910 16.212 1.00 93.62 100 ALA A O 1
ATOM 771 N N . GLY A 1 101 ? -4.697 -8.837 14.895 1.00 90.56 101 GLY A N 1
ATOM 772 C CA . GLY A 1 101 ? -5.690 -7.768 15.000 1.00 90.56 101 GLY A CA 1
ATOM 773 C C . GLY A 1 101 ? -5.518 -6.618 14.000 1.00 90.56 101 GLY A C 1
ATOM 774 O O . GLY A 1 101 ? -6.420 -5.777 13.903 1.00 90.56 101 GLY A O 1
ATOM 775 N N . ALA A 1 102 ? -4.420 -6.583 13.233 1.00 93.75 102 ALA A N 1
ATOM 776 C CA . ALA A 1 102 ? -4.181 -5.538 12.242 1.00 93.75 102 ALA A CA 1
ATOM 777 C C . ALA A 1 102 ? -5.232 -5.545 11.121 1.00 93.75 102 ALA A C 1
ATOM 779 O O . ALA A 1 102 ? -5.721 -6.592 10.678 1.00 93.75 102 ALA A O 1
ATOM 780 N N . VAL A 1 103 ? -5.561 -4.345 10.649 1.00 95.00 103 V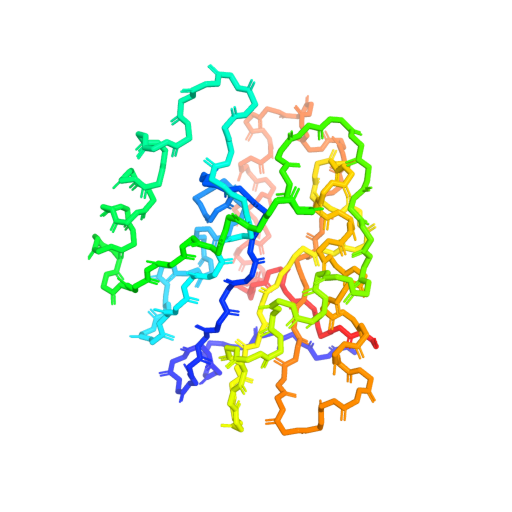AL A N 1
ATOM 781 C CA . VAL A 1 103 ? -6.387 -4.113 9.464 1.00 95.00 103 VAL A CA 1
ATOM 782 C C . VAL A 1 103 ? -5.462 -3.710 8.327 1.00 95.00 103 VAL A C 1
ATOM 784 O O . VAL A 1 103 ? -4.886 -2.629 8.344 1.00 95.00 103 VAL A O 1
ATOM 787 N N . VAL A 1 104 ? -5.308 -4.590 7.348 1.00 96.31 104 VAL A N 1
ATOM 788 C CA . VAL A 1 104 ? -4.442 -4.386 6.189 1.00 96.31 104 VAL A CA 1
ATOM 789 C C . VAL A 1 104 ? -5.265 -3.797 5.056 1.00 96.31 104 VAL A C 1
ATOM 791 O O . VAL A 1 104 ? -6.298 -4.357 4.690 1.00 96.31 104 VAL A O 1
ATOM 794 N N . VAL A 1 105 ? -4.810 -2.680 4.502 1.00 95.38 105 VAL A N 1
ATOM 795 C CA . VAL A 1 105 ? -5.457 -1.983 3.385 1.00 95.38 105 VAL A CA 1
ATOM 796 C C . VAL A 1 105 ? -4.486 -1.915 2.214 1.00 95.38 105 VAL A C 1
ATOM 798 O O . VAL A 1 105 ? -3.310 -1.624 2.412 1.00 95.38 105 VAL A O 1
ATOM 801 N N . THR A 1 106 ? -4.956 -2.188 0.997 1.00 96.06 106 THR A N 1
ATOM 802 C CA . THR A 1 106 ? -4.143 -2.072 -0.223 1.00 96.06 106 THR A CA 1
ATOM 803 C C . THR A 1 106 ? -5.002 -1.847 -1.478 1.00 96.06 106 THR A C 1
ATOM 805 O O . THR A 1 106 ? -6.204 -1.605 -1.369 1.00 96.06 106 THR A O 1
ATOM 808 N N . PHE A 1 107 ? -4.405 -1.894 -2.670 1.00 93.88 107 PHE A N 1
ATOM 809 C CA . PHE A 1 107 ? -5.088 -1.812 -3.968 1.00 93.88 107 PHE A CA 1
ATOM 810 C C . PHE A 1 107 ? -6.036 -3.000 -4.212 1.00 93.88 107 PHE A C 1
ATOM 812 O O . PHE A 1 107 ? -5.957 -4.014 -3.525 1.00 93.88 107 PHE A O 1
ATOM 819 N N . ASP A 1 108 ? -6.926 -2.915 -5.203 1.00 90.88 108 ASP A N 1
ATOM 820 C CA . ASP A 1 108 ? -7.627 -4.096 -5.728 1.00 90.88 108 ASP A CA 1
ATOM 821 C C . ASP A 1 108 ? -6.877 -4.771 -6.883 1.00 90.88 108 ASP A C 1
ATOM 823 O O . ASP A 1 108 ? -5.780 -4.383 -7.280 1.00 90.88 108 ASP A O 1
ATOM 827 N N . ARG A 1 109 ? -7.533 -5.784 -7.462 1.00 91.25 109 ARG A N 1
ATOM 828 C CA . ARG A 1 109 ? -7.069 -6.555 -8.618 1.00 91.25 109 ARG A CA 1
ATOM 829 C C . ARG A 1 109 ? -6.719 -5.729 -9.854 1.00 91.25 109 ARG A C 1
ATOM 831 O O . ARG A 1 109 ? -6.056 -6.263 -10.733 1.00 91.25 109 ARG A O 1
ATOM 838 N N . TYR A 1 110 ? -7.186 -4.486 -9.950 1.00 88.44 110 TYR A N 1
ATOM 839 C CA . TYR A 1 110 ? -6.897 -3.603 -11.077 1.00 88.44 110 TYR A CA 1
ATOM 840 C C . TYR A 1 110 ? -5.769 -2.617 -10.767 1.00 88.44 110 TYR A C 1
ATOM 842 O O . TYR A 1 110 ? -5.333 -1.895 -11.658 1.00 88.44 110 TYR A O 1
ATOM 850 N N . GLY A 1 111 ? -5.281 -2.568 -9.524 1.00 85.25 111 GLY A N 1
ATOM 851 C CA . GLY A 1 111 ? -4.168 -1.707 -9.147 1.00 85.25 111 GLY A CA 1
ATOM 852 C C . GLY A 1 111 ? -4.499 -0.214 -9.203 1.00 85.25 111 GLY A C 1
ATOM 853 O O . GLY A 1 111 ? -3.596 0.580 -9.457 1.00 85.25 111 GLY A O 1
ATOM 854 N N . ALA A 1 112 ? -5.771 0.173 -9.018 1.00 84.12 112 ALA A N 1
ATOM 855 C CA . ALA A 1 112 ? -6.308 1.541 -9.136 1.00 84.12 112 ALA A CA 1
ATOM 856 C C . ALA A 1 112 ? -6.157 2.195 -10.527 1.00 84.12 112 ALA A C 1
ATOM 858 O O . ALA A 1 112 ? -7.139 2.572 -11.173 1.00 84.12 112 ALA A O 1
ATOM 859 N N . SER A 1 113 ? -4.924 2.352 -11.004 1.00 81.31 113 SER A N 1
ATOM 860 C CA . SER A 1 113 ? -4.571 2.915 -12.305 1.00 81.31 113 SER A CA 1
ATOM 861 C C . SER A 1 113 ? -4.324 1.870 -13.391 1.00 81.31 113 SER A C 1
ATOM 863 O O . SER A 1 113 ? -4.418 2.225 -14.566 1.00 81.31 113 SER A O 1
ATOM 865 N N . GLY A 1 114 ? -4.064 0.614 -13.010 1.00 84.62 114 GLY A N 1
ATOM 866 C CA . GLY A 1 114 ? -3.562 -0.437 -13.899 1.00 84.62 114 GLY A CA 1
ATOM 867 C C . GLY A 1 114 ? -2.045 -0.640 -13.822 1.00 84.62 114 GLY A C 1
ATOM 868 O O . GLY A 1 114 ? -1.512 -1.446 -14.578 1.00 84.62 114 GLY A O 1
ATOM 869 N N . HIS A 1 115 ? -1.340 0.076 -12.936 1.00 90.00 115 HIS A N 1
ATOM 870 C CA . HIS A 1 115 ? 0.112 -0.049 -12.808 1.00 90.00 115 HIS A CA 1
ATOM 871 C C . HIS A 1 115 ? 0.518 -1.460 -12.351 1.00 90.00 115 HIS A C 1
ATOM 873 O O . HIS A 1 115 ? -0.026 -1.988 -11.376 1.00 90.00 115 HIS A O 1
ATOM 879 N N . ALA A 1 116 ? 1.508 -2.058 -13.023 1.00 94.25 116 ALA A N 1
ATOM 880 C CA . ALA A 1 116 ? 1.923 -3.445 -12.801 1.00 94.25 116 ALA A CA 1
ATOM 881 C C . ALA A 1 116 ? 2.317 -3.717 -11.336 1.00 94.25 116 ALA A C 1
ATOM 883 O O . ALA A 1 116 ? 1.891 -4.713 -10.749 1.00 94.25 116 ALA A O 1
ATOM 884 N N . ASN A 1 117 ? 3.041 -2.781 -10.715 1.00 96.31 117 ASN A N 1
ATOM 885 C CA . ASN A 1 117 ? 3.419 -2.870 -9.301 1.00 96.31 117 ASN A CA 1
ATOM 886 C C . ASN A 1 117 ? 2.197 -2.894 -8.377 1.00 96.31 117 ASN A C 1
ATOM 888 O O . ASN A 1 117 ? 2.140 -3.728 -7.483 1.00 96.31 117 ASN A O 1
ATOM 892 N N . HIS A 1 118 ? 1.173 -2.068 -8.619 1.00 95.81 118 HIS A N 1
ATOM 893 C CA . HIS A 1 118 ? -0.026 -2.021 -7.769 1.00 95.81 118 HIS A CA 1
ATOM 894 C C . HIS A 1 118 ? -0.810 -3.336 -7.840 1.00 95.81 118 HIS A C 1
ATOM 896 O O . HIS A 1 118 ? -1.279 -3.852 -6.824 1.00 95.81 118 HIS A O 1
ATOM 902 N N . VAL A 1 119 ? -0.906 -3.911 -9.043 1.00 94.88 119 VAL A N 1
ATOM 903 C CA . VAL A 1 119 ? -1.510 -5.231 -9.266 1.00 94.88 119 VAL A CA 1
ATOM 904 C C . VAL A 1 119 ? -0.713 -6.316 -8.532 1.00 94.88 119 VAL A C 1
ATOM 906 O O . VAL A 1 119 ? -1.296 -7.160 -7.847 1.00 94.88 119 VAL A O 1
ATOM 909 N N . ALA A 1 120 ? 0.620 -6.273 -8.601 1.00 97.00 120 ALA A N 1
ATOM 910 C CA . ALA A 1 120 ? 1.480 -7.195 -7.864 1.00 97.00 120 ALA A CA 1
ATOM 911 C C . ALA A 1 120 ? 1.312 -7.060 -6.339 1.00 97.00 120 ALA A C 1
ATOM 913 O O . ALA A 1 120 ? 1.235 -8.081 -5.647 1.00 97.00 120 ALA A O 1
ATOM 914 N N . VAL A 1 121 ? 1.167 -5.831 -5.822 1.00 97.62 121 VAL A N 1
ATOM 915 C CA . VAL A 1 121 ? 0.859 -5.578 -4.405 1.00 97.62 121 VAL A CA 1
ATOM 916 C C . VAL A 1 121 ? -0.441 -6.271 -4.001 1.00 97.62 121 VAL A C 1
ATOM 918 O O . VAL A 1 121 ? -0.444 -7.036 -3.033 1.00 97.62 121 VAL A O 1
ATOM 921 N N . TYR A 1 122 ? -1.523 -6.085 -4.765 1.00 96.75 122 TYR A N 1
ATOM 922 C CA . TYR A 1 122 ? -2.795 -6.759 -4.494 1.00 96.75 122 TYR A CA 1
ATOM 923 C C . TYR A 1 122 ? -2.631 -8.281 -4.424 1.00 96.75 122 TYR A C 1
ATOM 925 O O . TYR A 1 122 ? -3.095 -8.918 -3.475 1.00 96.75 122 TYR A O 1
ATOM 933 N N . HIS A 1 123 ? -1.943 -8.882 -5.398 1.00 97.38 123 HIS A N 1
ATOM 934 C CA . HIS A 1 123 ? -1.757 -10.330 -5.426 1.00 97.38 123 HIS A CA 1
ATOM 935 C C . HIS A 1 123 ? -0.897 -10.846 -4.266 1.00 97.38 123 HIS A C 1
ATOM 937 O O . HIS A 1 123 ? -1.204 -11.909 -3.721 1.00 97.38 123 HIS A O 1
ATOM 943 N N . GLY A 1 124 ? 0.139 -10.112 -3.855 1.00 97.50 124 GLY A N 1
ATOM 944 C CA . GLY A 1 124 ? 0.967 -10.487 -2.708 1.00 97.50 124 GLY A CA 1
ATOM 945 C C . GLY A 1 124 ? 0.210 -10.390 -1.385 1.00 97.50 124 GLY A C 1
ATOM 946 O O . GLY A 1 124 ? 0.227 -11.326 -0.585 1.00 97.50 124 GLY A O 1
ATOM 947 N N . VAL A 1 125 ? -0.549 -9.312 -1.179 1.00 97.50 125 VAL A N 1
ATOM 948 C CA . VAL A 1 125 ? -1.385 -9.148 0.020 1.00 97.50 125 VAL A CA 1
ATOM 949 C C . VAL A 1 125 ? -2.521 -10.174 0.052 1.00 97.50 125 VAL A C 1
ATOM 951 O O . VAL A 1 125 ? -2.809 -10.738 1.106 1.00 97.50 125 VAL A O 1
ATOM 954 N N . ARG A 1 126 ? -3.132 -10.499 -1.094 1.00 96.50 126 ARG A N 1
ATOM 955 C CA . ARG A 1 126 ? -4.151 -11.556 -1.187 1.00 96.50 126 ARG A CA 1
ATOM 956 C C . ARG A 1 126 ? -3.600 -12.929 -0.792 1.00 96.50 126 ARG A C 1
ATOM 958 O O . ARG A 1 126 ? -4.299 -13.683 -0.123 1.00 96.50 126 ARG A O 1
ATOM 965 N N . ARG A 1 127 ? -2.351 -13.253 -1.145 1.00 96.62 127 ARG A N 1
ATOM 966 C CA . ARG A 1 127 ? -1.697 -14.493 -0.678 1.00 96.62 127 ARG A CA 1
ATOM 967 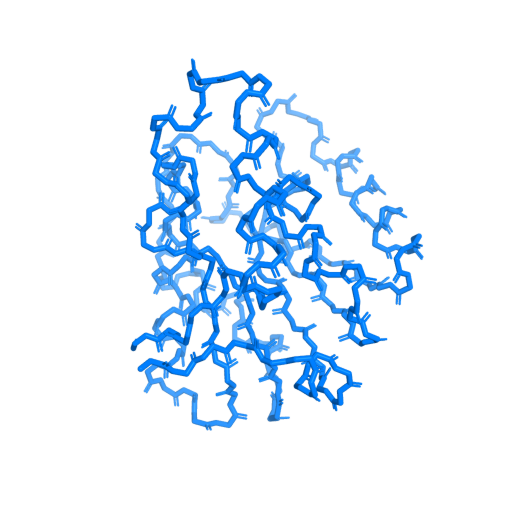C C . ARG A 1 127 ? -1.586 -14.529 0.848 1.00 96.62 127 ARG A C 1
ATOM 969 O O . ARG A 1 127 ? -1.875 -15.558 1.449 1.00 96.62 127 ARG A O 1
ATOM 976 N N . LEU A 1 128 ? -1.235 -13.408 1.482 1.00 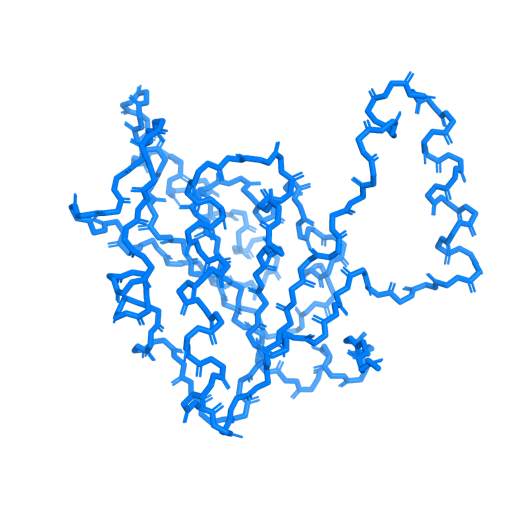96.31 128 LEU A N 1
ATOM 977 C CA . LEU A 1 128 ? -1.222 -13.304 2.946 1.00 96.31 128 LEU A CA 1
ATOM 978 C C . LEU A 1 128 ? -2.627 -13.442 3.543 1.00 96.31 128 LEU A C 1
ATOM 980 O O . LEU A 1 128 ? -2.780 -14.101 4.564 1.00 96.31 128 LEU A O 1
ATOM 984 N N . ALA A 1 129 ? -3.663 -12.908 2.893 1.00 95.12 129 ALA A N 1
ATOM 985 C CA . ALA A 1 129 ? -5.050 -13.049 3.349 1.00 95.12 129 ALA A CA 1
ATOM 986 C C . ALA A 1 129 ? -5.546 -14.508 3.380 1.00 95.12 129 ALA A C 1
ATOM 988 O O . ALA A 1 129 ? -6.418 -14.865 4.176 1.00 95.12 129 ALA A O 1
ATOM 989 N N . GLN A 1 130 ? -4.973 -15.373 2.539 1.00 94.25 130 GLN A N 1
ATOM 990 C CA . GLN A 1 130 ? -5.294 -16.800 2.517 1.00 94.25 130 GLN A CA 1
ATOM 991 C C . GLN A 1 130 ? -4.676 -17.561 3.696 1.00 94.25 130 GLN A C 1
ATOM 993 O O . GLN A 1 130 ? -5.250 -18.558 4.137 1.00 94.25 130 GLN A O 1
ATOM 998 N N . THR A 1 131 ? -3.540 -17.094 4.222 1.00 93.50 131 THR A N 1
ATOM 999 C CA . THR A 1 131 ? -2.766 -17.786 5.266 1.00 93.50 131 THR A CA 1
ATOM 1000 C C . THR A 1 131 ? -2.913 -17.154 6.652 1.00 93.50 131 THR A C 1
ATOM 1002 O O . THR A 1 131 ? -2.904 -17.866 7.654 1.00 93.50 131 THR A O 1
ATOM 1005 N N . ARG A 1 132 ? -3.097 -15.832 6.737 1.00 93.56 132 ARG A N 1
ATOM 1006 C CA . ARG A 1 132 ? -3.227 -15.062 7.984 1.00 93.56 132 ARG A CA 1
ATOM 1007 C C . ARG A 1 132 ? -4.696 -14.871 8.349 1.00 93.56 132 ARG A C 1
ATOM 1009 O O . ARG A 1 132 ? -5.401 -14.066 7.747 1.00 93.56 132 ARG A O 1
ATOM 1016 N N . ARG A 1 133 ? -5.164 -15.610 9.359 1.00 93.12 133 ARG A N 1
ATOM 1017 C CA . ARG A 1 133 ? -6.529 -15.483 9.921 1.00 93.12 133 ARG A CA 1
ATOM 1018 C C . ARG A 1 133 ? -6.624 -14.484 11.071 1.00 93.12 133 ARG A C 1
ATOM 1020 O O . ARG A 1 133 ? -7.716 -14.100 11.468 1.00 93.12 133 ARG A O 1
ATOM 1027 N N . ASP A 1 134 ? -5.480 -14.071 11.592 1.00 93.44 134 ASP A N 1
ATOM 1028 C CA . ASP A 1 134 ? -5.327 -13.121 12.687 1.00 93.44 134 ASP A CA 1
ATOM 1029 C C . ASP A 1 134 ? -5.397 -11.655 12.228 1.00 93.44 134 ASP A C 1
ATOM 1031 O O . ASP A 1 134 ? -5.494 -10.761 13.064 1.00 93.44 134 ASP A O 1
ATOM 1035 N N . CYS A 1 135 ? -5.388 -11.390 10.919 1.00 93.88 135 CYS A N 1
ATOM 1036 C CA . CYS A 1 135 ? -5.510 -10.052 10.338 1.00 93.88 135 CYS A CA 1
ATOM 1037 C C . CYS A 1 135 ? -6.785 -9.929 9.489 1.00 93.88 135 CYS A C 1
ATOM 1039 O O . CYS A 1 135 ? -7.323 -10.914 8.982 1.00 93.88 135 CYS A O 1
ATOM 1041 N N . ARG A 1 136 ? -7.259 -8.695 9.289 1.00 94.44 136 ARG A N 1
ATOM 1042 C CA . ARG A 1 136 ? -8.374 -8.385 8.376 1.00 94.44 136 ARG A CA 1
ATOM 1043 C C . ARG A 1 136 ? -7.842 -7.642 7.161 1.00 94.44 136 ARG A C 1
ATOM 1045 O O . ARG A 1 136 ? -7.169 -6.635 7.330 1.00 94.44 136 ARG A O 1
ATOM 1052 N N . PHE A 1 137 ? -8.173 -8.098 5.958 1.00 94.44 137 PHE A N 1
ATOM 1053 C CA . PHE A 1 137 ? -7.638 -7.549 4.711 1.00 94.44 137 PHE A CA 1
ATOM 1054 C C . PHE A 1 137 ? -8.723 -6.837 3.908 1.00 94.44 137 PHE A C 1
ATOM 1056 O O . PHE A 1 137 ? -9.793 -7.401 3.681 1.00 94.44 137 PHE A O 1
ATOM 1063 N N . TYR A 1 138 ? -8.430 -5.629 3.438 1.00 93.00 138 TYR A N 1
ATOM 1064 C CA . TYR A 1 138 ? -9.312 -4.803 2.621 1.00 93.00 138 TYR A CA 1
ATOM 1065 C C . TYR A 1 138 ? -8.569 -4.263 1.397 1.00 93.00 138 TYR A C 1
ATOM 1067 O O . TYR A 1 138 ? -7.383 -3.944 1.459 1.00 93.00 138 TYR A O 1
ATOM 1075 N N . ALA A 1 139 ? -9.288 -4.146 0.288 1.00 89.62 139 ALA A N 1
ATOM 1076 C CA . ALA A 1 139 ? -8.787 -3.671 -0.991 1.00 89.62 139 ALA A CA 1
ATOM 1077 C C . ALA A 1 139 ? -9.598 -2.465 -1.480 1.00 89.62 139 ALA A C 1
ATOM 1079 O O . ALA A 1 139 ? -10.817 -2.416 -1.288 1.00 89.62 139 ALA A O 1
ATOM 1080 N N . LEU A 1 140 ? -8.920 -1.515 -2.123 1.00 84.12 140 LEU A N 1
ATOM 1081 C CA . LEU A 1 140 ? -9.521 -0.348 -2.762 1.00 84.12 140 LEU A CA 1
ATOM 1082 C C . LEU A 1 140 ? -10.393 -0.740 -3.940 1.00 84.12 140 LEU A C 1
ATOM 1084 O O . LEU A 1 140 ? -9.885 -1.227 -4.931 1.00 84.12 140 LEU A O 1
ATOM 1088 N N . GLU A 1 141 ? -11.685 -0.458 -3.877 1.00 79.81 141 GLU A N 1
ATOM 1089 C CA . GLU A 1 141 ? -12.597 -0.620 -5.002 1.00 79.81 141 GLU A CA 1
ATOM 1090 C C . GLU A 1 141 ? -12.264 0.434 -6.072 1.00 79.81 141 GLU A C 1
ATOM 1092 O O . GLU A 1 141 ? -12.596 1.614 -5.921 1.00 79.81 141 GLU A O 1
ATOM 1097 N N . THR A 1 142 ? -11.581 0.017 -7.143 1.00 72.25 142 THR A N 1
ATOM 1098 C CA . THR A 1 142 ? -11.211 0.902 -8.250 1.00 72.25 142 THR A CA 1
ATOM 1099 C C . THR A 1 142 ? -12.461 1.531 -8.851 1.00 72.25 142 THR A C 1
ATOM 1101 O O . THR A 1 142 ? -13.393 0.847 -9.284 1.00 72.25 142 THR A O 1
ATOM 1104 N N . ALA A 1 143 ? -12.483 2.865 -8.892 1.00 62.25 143 ALA A N 1
ATOM 1105 C CA . ALA A 1 143 ? -13.544 3.598 -9.556 1.00 62.25 143 ALA A CA 1
ATOM 1106 C C . ALA A 1 143 ? -13.467 3.364 -11.078 1.00 62.25 143 ALA A C 1
ATOM 1108 O O . ALA A 1 143 ? -12.374 3.361 -11.647 1.00 62.25 143 ALA A O 1
ATOM 1109 N N . PRO A 1 144 ? -14.605 3.183 -11.764 1.00 57.81 144 PRO A N 1
ATOM 1110 C CA . PRO A 1 144 ? -14.601 2.846 -13.180 1.00 57.81 144 PRO A CA 1
ATOM 1111 C C . PRO A 1 144 ? -13.943 3.944 -14.034 1.00 57.81 144 PRO A C 1
ATOM 1113 O O . PRO A 1 144 ? -14.152 5.138 -13.814 1.00 57.81 144 PRO A O 1
ATOM 1116 N N . HIS A 1 145 ? -13.163 3.518 -15.036 1.00 52.59 145 HIS A N 1
ATOM 1117 C CA . HIS A 1 145 ? -12.284 4.364 -15.858 1.00 52.59 145 HIS A CA 1
ATOM 1118 C C . HIS A 1 145 ? -12.964 5.590 -16.493 1.00 52.59 145 HIS A C 1
ATOM 1120 O O . HIS A 1 145 ? -12.298 6.604 -16.695 1.00 52.59 145 HIS A O 1
ATOM 1126 N N . TYR A 1 146 ? -14.276 5.544 -16.762 1.00 48.34 146 TYR A N 1
ATOM 1127 C CA . TYR A 1 146 ? -15.018 6.666 -17.354 1.00 48.34 146 TYR A CA 1
ATOM 1128 C C . TYR A 1 146 ? -15.013 7.926 -16.474 1.00 48.34 146 TYR A C 1
ATOM 1130 O O . TYR A 1 146 ? -15.128 9.035 -16.989 1.00 48.34 146 TYR A O 1
ATOM 1138 N N . ARG A 1 147 ? -14.822 7.782 -15.154 1.00 51.75 147 ARG A N 1
ATOM 1139 C CA . ARG A 1 147 ? -14.778 8.911 -14.212 1.00 51.75 147 ARG A CA 1
ATOM 1140 C C . ARG A 1 147 ? -13.600 9.858 -14.465 1.00 51.75 147 ARG A C 1
ATOM 1142 O O . ARG A 1 147 ? -13.698 11.045 -14.180 1.00 51.75 147 ARG A O 1
ATOM 1149 N N . ARG A 1 148 ? -12.532 9.365 -15.107 1.00 53.22 148 ARG A N 1
ATOM 1150 C CA . ARG A 1 148 ? -11.384 10.184 -15.537 1.00 53.22 148 ARG A CA 1
ATOM 1151 C C . ARG A 1 148 ? -11.735 11.183 -16.647 1.00 53.22 148 ARG A C 1
ATOM 1153 O O . ARG A 1 148 ? -10.987 12.130 -16.852 1.00 53.22 148 ARG A O 1
ATOM 1160 N N . TYR A 1 149 ? -12.863 10.994 -17.337 1.00 51.16 149 TYR A N 1
ATOM 1161 C CA . TYR A 1 149 ? -13.252 11.777 -18.516 1.00 51.16 149 TYR A CA 1
ATOM 1162 C C . TYR A 1 149 ? -14.457 12.702 -18.285 1.00 51.16 149 TYR A C 1
ATOM 1164 O O . TYR A 1 149 ? -14.812 13.461 -19.181 1.00 51.16 149 TYR A O 1
ATOM 1172 N N . ILE A 1 150 ? -15.086 12.671 -17.102 1.00 61.28 150 ILE A N 1
ATOM 1173 C CA . ILE A 1 150 ? -16.316 13.442 -16.816 1.00 61.28 150 ILE A CA 1
ATOM 1174 C C . ILE A 1 150 ? -16.080 14.727 -15.995 1.00 61.28 150 ILE A C 1
ATOM 1176 O O . ILE A 1 150 ? -17.035 15.423 -15.651 1.00 61.28 150 ILE A O 1
ATOM 1180 N N . GLY A 1 151 ? -14.822 15.084 -15.708 1.00 56.84 151 GLY A N 1
ATOM 1181 C CA . GLY A 1 151 ? -14.444 16.390 -15.144 1.00 56.84 151 GLY A CA 1
ATOM 1182 C C . GLY A 1 151 ? -15.192 16.753 -13.852 1.00 56.84 151 GLY A C 1
ATOM 1183 O O . GLY A 1 151 ? -15.310 15.936 -12.946 1.00 56.84 151 GLY A O 1
ATOM 1184 N N . ALA A 1 152 ? -15.737 17.972 -13.756 1.00 60.47 152 ALA A N 1
ATOM 1185 C CA . ALA A 1 152 ? -16.484 18.442 -12.577 1.00 60.47 152 ALA A CA 1
ATOM 1186 C C . ALA A 1 152 ? -17.719 17.581 -12.230 1.00 60.47 152 ALA A C 1
ATOM 1188 O O . ALA A 1 152 ? -18.158 17.550 -11.078 1.00 60.47 152 ALA A O 1
ATOM 1189 N N . PHE A 1 153 ? -18.257 16.835 -13.200 1.00 56.28 153 PHE A N 1
ATOM 1190 C CA . PHE A 1 153 ? -19.346 15.891 -12.964 1.00 56.28 153 PHE A CA 1
ATOM 1191 C C . PHE A 1 153 ? -18.892 14.709 -12.099 1.00 56.28 153 PHE A C 1
ATOM 1193 O O . PHE A 1 153 ? -19.695 14.141 -11.363 1.00 56.28 153 PHE A O 1
ATOM 1200 N N . ASP A 1 154 ? -17.596 14.384 -12.110 1.00 57.78 154 ASP A N 1
ATOM 1201 C CA . ASP A 1 154 ? -17.034 13.377 -11.220 1.00 57.78 154 ASP A CA 1
ATOM 1202 C C . ASP A 1 154 ? -17.127 13.794 -9.753 1.00 57.78 154 ASP A C 1
ATOM 1204 O O . ASP A 1 154 ? -17.523 12.993 -8.905 1.00 57.78 154 ASP A O 1
ATOM 1208 N N . VAL A 1 155 ? -16.826 15.066 -9.472 1.00 61.41 155 VAL A N 1
ATOM 1209 C CA . VAL A 1 155 ? -16.931 15.666 -8.136 1.00 61.41 155 VAL A CA 1
ATOM 1210 C C . VAL A 1 155 ? -18.384 15.656 -7.671 1.00 61.41 155 VAL A C 1
ATOM 1212 O O . VAL A 1 155 ? -18.655 15.292 -6.530 1.00 61.41 155 VAL A O 1
ATOM 1215 N N . LEU A 1 156 ? -19.331 15.966 -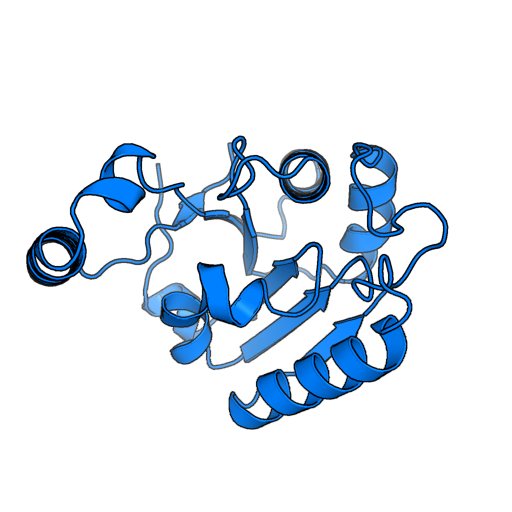8.562 1.00 63.53 156 LEU A N 1
ATOM 1216 C CA . LEU A 1 156 ? -20.759 15.899 -8.256 1.00 63.53 156 LEU A CA 1
ATOM 1217 C C . LEU A 1 156 ? -21.209 14.458 -7.978 1.00 63.53 156 LEU A C 1
ATOM 1219 O O . LEU A 1 156 ? -21.846 14.202 -6.960 1.00 63.53 156 LEU A O 1
ATOM 1223 N N . CYS A 1 157 ? -20.836 13.494 -8.823 1.00 60.03 157 CYS A N 1
ATOM 1224 C CA . CYS A 1 157 ? -21.137 12.081 -8.598 1.00 60.03 157 CYS A CA 1
ATOM 1225 C C . CYS A 1 157 ? -20.473 11.545 -7.320 1.00 60.03 157 CYS A C 1
ATOM 1227 O O . CYS A 1 157 ? -21.088 10.759 -6.603 1.00 60.03 157 CYS A O 1
ATOM 1229 N N . ALA A 1 158 ? -19.247 11.975 -7.000 1.00 59.41 158 ALA A N 1
ATOM 1230 C CA . ALA A 1 158 ? -18.558 11.624 -5.761 1.00 59.41 158 ALA A CA 1
ATOM 1231 C C . ALA A 1 158 ? -19.266 12.225 -4.542 1.00 59.41 158 ALA A C 1
ATOM 1233 O O . ALA A 1 158 ? -19.477 11.514 -3.567 1.00 59.41 158 ALA A O 1
ATOM 1234 N N . ALA A 1 159 ? -19.690 13.489 -4.612 1.00 60.44 159 ALA A N 1
ATOM 1235 C CA . ALA A 1 159 ? -20.416 14.168 -3.542 1.00 60.44 159 ALA A CA 1
ATOM 1236 C C . ALA A 1 159 ? -21.806 13.558 -3.312 1.00 60.44 159 ALA A C 1
ATOM 1238 O O . ALA A 1 159 ? -22.193 13.311 -2.171 1.00 60.44 159 ALA A O 1
ATOM 1239 N N . VAL A 1 160 ? -22.539 13.249 -4.386 1.00 61.00 160 VAL A N 1
ATOM 1240 C CA . VAL A 1 160 ? -23.826 12.543 -4.324 1.00 61.00 160 VAL A CA 1
ATOM 1241 C C . VAL A 1 160 ? -23.627 11.157 -3.718 1.00 61.00 160 VAL A C 1
ATOM 1243 O O . VAL A 1 160 ? -24.322 10.792 -2.775 1.00 61.00 160 VAL A O 1
ATOM 1246 N N . ARG A 1 161 ? -22.632 10.397 -4.182 1.00 59.53 161 ARG A N 1
ATOM 1247 C CA . ARG A 1 161 ? -22.358 9.060 -3.650 1.00 59.53 161 ARG A CA 1
ATOM 1248 C C . ARG A 1 161 ? -21.910 9.105 -2.190 1.00 59.53 161 ARG A C 1
ATOM 1250 O O . ARG A 1 161 ? -22.425 8.320 -1.415 1.00 59.53 161 ARG A O 1
ATOM 1257 N N . ALA A 1 162 ? -21.067 10.056 -1.788 1.00 57.84 162 ALA A N 1
ATOM 1258 C CA . ALA A 1 162 ? -20.689 10.264 -0.387 1.00 57.84 162 ALA A CA 1
ATOM 1259 C C . ALA A 1 162 ? -21.885 10.666 0.495 1.00 57.84 162 ALA A C 1
ATOM 1261 O O . ALA A 1 162 ? -21.903 10.365 1.684 1.00 57.84 162 ALA A O 1
ATOM 1262 N N . ARG A 1 163 ? -22.902 11.320 -0.082 1.00 56.03 163 ARG A N 1
ATOM 1263 C CA . ARG A 1 163 ? -24.140 11.692 0.617 1.00 56.03 163 ARG A CA 1
ATOM 1264 C C . ARG A 1 163 ? -25.099 10.513 0.810 1.00 56.03 163 ARG A C 1
ATOM 1266 O O . ARG A 1 163 ? -25.839 10.512 1.787 1.00 56.03 163 ARG A O 1
ATOM 1273 N N . PHE A 1 164 ? -25.088 9.528 -0.090 1.00 50.09 164 PHE A N 1
ATOM 1274 C CA . PHE A 1 164 ? -25.961 8.345 -0.024 1.00 50.09 164 PHE A CA 1
ATOM 1275 C C . PHE A 1 164 ? -25.273 7.086 0.539 1.00 50.09 164 PHE A C 1
ATOM 1277 O O . PHE A 1 164 ? -25.939 6.239 1.125 1.00 50.09 164 PHE A O 1
ATOM 1284 N N . ASP A 1 165 ? -23.954 6.966 0.396 1.00 49.88 165 ASP A N 1
ATOM 1285 C CA . ASP A 1 165 ? -23.113 5.924 0.987 1.00 49.88 165 ASP A CA 1
ATOM 1286 C C . ASP A 1 165 ? -21.766 6.534 1.432 1.00 49.88 165 ASP A C 1
ATOM 1288 O O . ASP A 1 165 ? -20.795 6.531 0.670 1.00 49.88 165 ASP A O 1
ATOM 1292 N N . PRO A 1 166 ? -21.683 7.084 2.658 1.00 51.03 166 PRO A N 1
ATOM 1293 C CA . PRO A 1 166 ? -20.471 7.728 3.172 1.00 51.03 166 PRO A CA 1
ATOM 1294 C C . PRO A 1 166 ? -19.339 6.738 3.496 1.00 51.03 166 PRO A C 1
ATOM 1296 O O . PRO A 1 166 ? -18.273 7.148 3.958 1.00 51.03 166 PRO A O 1
ATOM 1299 N N . ARG A 1 167 ? -19.548 5.429 3.294 1.00 50.78 167 ARG A N 1
ATOM 1300 C CA . ARG A 1 167 ? -18.590 4.397 3.699 1.00 50.78 167 ARG A CA 1
ATOM 1301 C C . ARG A 1 167 ? -17.381 4.359 2.752 1.00 50.78 167 ARG A C 1
ATOM 1303 O O . ARG A 1 167 ? -17.533 4.565 1.546 1.00 50.78 167 ARG A O 1
ATOM 1310 N N . PRO A 1 168 ? -16.178 4.036 3.261 1.00 57.84 168 PRO A N 1
ATOM 1311 C CA . PRO A 1 168 ? -14.986 3.881 2.435 1.00 57.84 168 PRO A CA 1
ATOM 1312 C C . PRO A 1 168 ? -15.222 2.898 1.281 1.00 57.84 168 PRO A C 1
ATOM 1314 O O . PRO A 1 168 ? -15.845 1.845 1.459 1.00 57.84 168 PRO A O 1
ATOM 1317 N N . CYS A 1 169 ? -14.661 3.195 0.107 1.00 66.81 169 CYS A N 1
ATOM 1318 C CA . CYS A 1 169 ? -14.636 2.293 -1.053 1.00 66.81 169 CYS A CA 1
ATOM 1319 C C . CYS A 1 169 ? -13.636 1.139 -0.841 1.00 66.81 169 CYS A C 1
ATOM 1321 O O . CYS A 1 169 ? -12.828 0.848 -1.711 1.00 66.81 169 CYS A O 1
ATOM 1323 N N . LEU A 1 170 ? -13.641 0.517 0.341 1.00 68.62 170 LEU A N 1
ATOM 1324 C CA . LEU A 1 170 ? -12.770 -0.593 0.708 1.00 68.62 170 LEU A CA 1
ATOM 1325 C C . LEU A 1 170 ? -13.608 -1.849 0.934 1.00 68.62 170 LEU A C 1
ATOM 1327 O O . LEU A 1 170 ? -14.476 -1.888 1.812 1.00 68.62 170 LEU A O 1
ATOM 1331 N N . VAL A 1 171 ? -13.330 -2.885 0.148 1.00 75.62 171 VAL A N 1
ATOM 1332 C CA . VAL A 1 171 ? -14.005 -4.185 0.216 1.00 75.62 171 VAL A CA 1
ATOM 1333 C C . VAL A 1 171 ? -13.068 -5.229 0.799 1.00 75.62 171 VAL A C 1
ATOM 1335 O O . VAL A 1 171 ? -11.873 -5.217 0.516 1.00 75.62 171 VAL A O 1
ATOM 1338 N N . GLN A 1 172 ? -13.590 -6.131 1.631 1.00 75.44 172 GLN A N 1
ATOM 1339 C CA . GLN A 1 172 ? -12.784 -7.221 2.175 1.00 75.44 172 GLN A CA 1
ATOM 1340 C C . GLN A 1 172 ? -12.161 -8.045 1.037 1.00 75.44 172 GLN A C 1
ATOM 1342 O O . GLN A 1 172 ? -12.847 -8.401 0.074 1.00 75.44 172 GLN A O 1
ATOM 1347 N N . CYS A 1 173 ? -10.861 -8.318 1.150 1.00 62.78 173 CYS A N 1
ATOM 1348 C CA . CYS A 1 173 ? -10.141 -9.126 0.173 1.00 62.78 173 CYS A CA 1
ATOM 1349 C C . CYS A 1 173 ? -10.697 -10.567 0.209 1.00 62.78 173 CYS A C 1
ATOM 1351 O O . CYS A 1 173 ? -10.862 -11.096 1.313 1.00 62.78 173 CYS A O 1
ATOM 1353 N N . PRO A 1 174 ? -11.036 -11.172 -0.945 1.00 57.75 174 PRO A N 1
ATOM 1354 C CA . PRO A 1 174 ? -11.549 -12.539 -1.005 1.00 57.75 174 PRO A CA 1
ATOM 1355 C C . PRO A 1 174 ? -10.484 -13.591 -0.679 1.00 57.75 174 PRO A C 1
ATOM 1357 O O . PRO A 1 174 ? -9.319 -13.428 -1.121 1.00 57.75 174 PRO A O 1
#

Foldseek 3Di:
DDFDDLVLQAPAAEEEEEAEQPCCVVAPCVPLLSHPHYEYEHAALQCPVPCSVVSQVVSQVVQVVSVYGYDYNHDPQSYDDQDAGALCVLLVSCVVVDDFRYEYEAADCCLLPNRRPRNSNNSNVLVVVVVDPRYWYKHADRDDPCLVVPPVVNVVVVVVCCVVPVGGNIDTRD

Sequence (174 aa):
MHRLTESIIDNATIILIIAHPDDEAMFFYPTISRAKRLHIICLSNGGYDGLGEQREKELQRAARRLGASATCVNNAALQDGPHAWDPSVVAANVGPWLHAGAVVVTFDRYGASGHANHVAVYHGVRRLAQTRRDCRFYALETAPHYRRYIGAFDVLCAAVRARFDPRPCLVQCP

Radius of gyration: 15.56 Å; chains: 1; bounding box: 42×36×36 Å

Secondary structure (DSSP, 8-state):
-PBPPHHHHHHS-EEEEESSTTHIIIIIHHHHTT-SSEEEEES---GGGS-HHHHHHHHHHHHHHTT-EEEE---GGG-SSSSPPPHHHHHHHHGGG--TT-EEEE--TTHHHH-HHHHHHHHHHHHHHHH-SSSEEEEE-PPPGGGGGSTHHHHHHHHHHHHH--S-SEEE--

Organism: NCBI:txid35677

pLDDT: mean 85.52, std 14.76, range [48.34, 98.12]

InterPro domains:
  IPR003737 N-acetylglucosaminyl phosphatidylinositol deacetylase-related [PF02585] (16-127)
  IPR003737 N-acetylglucosaminyl phosphatidylinositol deacetylase-related [PTHR12993] (10-162)
  IPR024078 Putative deacetylase LmbE-like domain superfamily [G3DSA:3.40.50.10320] (1-168)
  IPR024078 Putative deacetylase LmbE-like domain superfamily [SSF102588] (11-155)